Protein AF-A0A353JAB8-F1 (afdb_monomer_lite)

Secondary structure (DSSP, 8-state):
-EEEE-TT--HHHHHHHHHHSHHHHHHHHHHHTTSS-S-HHHHIIIIIIHHHTTSSEEEETTEEEEE--

Structure (mmCIF, N/CA/C/O backbone):
data_AF-A0A353JAB8-F1
#
_entry.id   AF-A0A353JAB8-F1
#
loop_
_atom_site.group_PDB
_atom_site.id
_atom_site.type_symbol
_atom_site.label_atom_id
_atom_site.label_alt_id
_atom_site.label_comp_id
_atom_site.label_a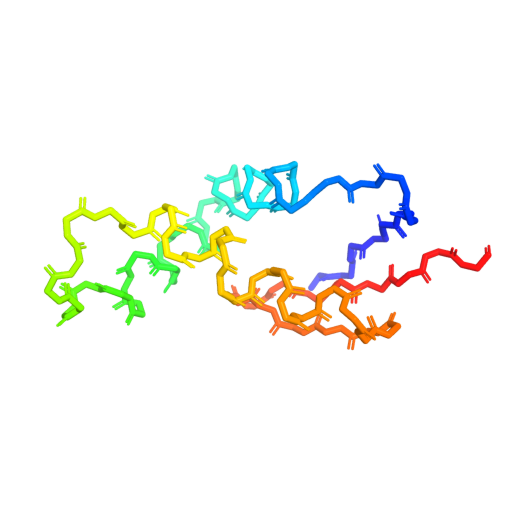sym_id
_atom_site.label_entity_id
_atom_site.label_seq_id
_atom_site.pdbx_PDB_ins_code
_atom_site.Cartn_x
_atom_site.Cartn_y
_atom_site.Cartn_z
_atom_site.occupancy
_atom_site.B_iso_or_equiv
_atom_site.auth_seq_id
_atom_site.auth_comp_id
_atom_site.auth_asym_id
_atom_site.auth_atom_id
_atom_site.pdbx_PDB_model_num
ATOM 1 N N . MET A 1 1 ? 6.440 -10.196 0.189 1.00 75.12 1 MET A N 1
ATOM 2 C CA . MET A 1 1 ? 5.797 -10.450 -1.121 1.00 75.12 1 MET A CA 1
ATOM 3 C C . MET A 1 1 ? 6.161 -9.288 -2.031 1.00 75.12 1 MET A C 1
ATOM 5 O O . MET A 1 1 ? 6.000 -8.158 -1.584 1.00 75.12 1 MET A O 1
ATOM 9 N N . ASN A 1 2 ? 6.697 -9.555 -3.226 1.00 79.38 2 ASN A N 1
ATOM 10 C CA . ASN A 1 2 ? 7.014 -8.511 -4.207 1.00 79.38 2 ASN A CA 1
ATOM 11 C C . ASN A 1 2 ? 5.796 -8.278 -5.101 1.00 79.38 2 ASN A C 1
ATOM 13 O O . ASN A 1 2 ? 5.247 -9.236 -5.644 1.00 79.38 2 ASN A O 1
ATOM 17 N N . ILE A 1 3 ? 5.382 -7.024 -5.228 1.00 81.12 3 ILE A N 1
ATOM 18 C CA . ILE A 1 3 ? 4.263 -6.584 -6.057 1.00 81.12 3 ILE A CA 1
ATOM 19 C C . ILE A 1 3 ? 4.847 -5.664 -7.114 1.00 81.12 3 ILE A C 1
ATOM 21 O O . ILE A 1 3 ? 5.509 -4.679 -6.789 1.00 81.12 3 ILE A O 1
ATOM 25 N N . TYR A 1 4 ? 4.608 -5.996 -8.372 1.00 80.44 4 TYR A N 1
ATOM 26 C CA . TYR A 1 4 ? 5.055 -5.180 -9.486 1.00 80.44 4 TYR A CA 1
ATOM 27 C C . TYR A 1 4 ? 3.940 -4.213 -9.865 1.00 80.44 4 TYR A C 1
ATOM 29 O O . TYR A 1 4 ? 2.794 -4.632 -10.027 1.00 80.44 4 TYR A O 1
ATOM 37 N N . PHE A 1 5 ? 4.267 -2.930 -9.970 1.00 75.00 5 PHE A N 1
ATOM 38 C CA . PHE A 1 5 ? 3.344 -1.894 -10.421 1.00 75.00 5 PHE A CA 1
ATOM 39 C C . PHE A 1 5 ? 3.951 -1.142 -11.604 1.00 75.00 5 PHE A C 1
ATOM 41 O O . PHE A 1 5 ? 5.163 -1.141 -11.803 1.00 75.00 5 PHE A O 1
ATOM 48 N N . THR A 1 6 ? 3.098 -0.520 -12.405 1.00 74.12 6 THR A N 1
ATOM 49 C CA . THR A 1 6 ? 3.500 0.324 -13.534 1.00 74.12 6 THR A CA 1
ATOM 50 C C . THR A 1 6 ? 3.271 1.790 -13.185 1.00 74.12 6 THR A C 1
ATOM 52 O O . THR A 1 6 ? 2.444 2.106 -12.329 1.00 74.12 6 THR A O 1
ATOM 55 N N . ASN A 1 7 ? 3.914 2.705 -13.910 1.00 68.38 7 ASN A N 1
ATOM 56 C CA . ASN A 1 7 ? 3.698 4.152 -13.748 1.00 68.38 7 ASN A CA 1
ATOM 57 C C . ASN A 1 7 ? 2.271 4.615 -14.089 1.00 68.38 7 ASN A C 1
ATOM 59 O O . ASN A 1 7 ? 1.940 5.781 -13.892 1.00 68.38 7 ASN A O 1
ATOM 63 N N . GLN A 1 8 ? 1.428 3.715 -14.603 1.00 73.00 8 GLN A N 1
ATOM 64 C CA . GLN A 1 8 ? 0.010 3.967 -14.840 1.00 73.00 8 GLN A CA 1
ATOM 65 C C . GLN A 1 8 ? -0.859 3.701 -13.605 1.00 73.00 8 GLN A C 1
ATOM 67 O O . GLN A 1 8 ? -1.985 4.187 -13.557 1.00 73.00 8 GLN A O 1
ATOM 72 N N . ASN A 1 9 ? -0.363 2.961 -12.606 1.00 81.56 9 ASN A N 1
ATOM 73 C CA . ASN A 1 9 ? -1.130 2.698 -11.395 1.00 81.56 9 ASN A CA 1
ATOM 74 C C . ASN A 1 9 ? -1.279 3.976 -10.567 1.00 81.56 9 ASN A C 1
ATOM 76 O O . ASN A 1 9 ? -0.308 4.658 -10.243 1.00 81.56 9 ASN A O 1
ATOM 80 N N . THR A 1 10 ? -2.511 4.287 -10.189 1.00 86.12 10 THR A N 1
ATOM 81 C CA . THR A 1 10 ? -2.827 5.422 -9.328 1.00 86.12 10 THR A CA 1
ATOM 82 C C . THR A 1 10 ? -2.539 5.099 -7.862 1.00 86.12 10 THR A C 1
ATOM 84 O O . THR A 1 10 ? -2.558 3.947 -7.422 1.00 86.12 10 THR A O 1
ATOM 87 N N . THR A 1 11 ? -2.341 6.142 -7.054 1.00 85.50 11 THR A N 1
ATOM 88 C CA . THR A 1 11 ? -2.210 5.992 -5.595 1.00 85.50 11 THR A CA 1
ATOM 89 C C . THR A 1 11 ? -3.439 5.330 -4.975 1.00 85.50 11 THR A C 1
ATOM 91 O O . THR A 1 11 ? -3.322 4.625 -3.974 1.00 85.50 11 THR A O 1
ATOM 94 N N . GLU A 1 12 ? -4.617 5.525 -5.570 1.00 86.94 12 GLU A N 1
ATOM 95 C CA . GLU A 1 12 ? -5.865 4.897 -5.148 1.00 86.94 12 GLU A CA 1
ATOM 96 C C . GLU A 1 12 ? -5.860 3.388 -5.374 1.00 86.94 12 GLU A C 1
ATOM 98 O O . GLU A 1 12 ? -6.184 2.653 -4.446 1.00 86.94 12 GLU A O 1
ATOM 103 N N . GLU A 1 13 ? -5.419 2.920 -6.541 1.00 88.00 13 GLU A N 1
ATOM 104 C CA . GLU A 1 13 ? -5.323 1.490 -6.851 1.00 88.00 13 GLU A CA 1
ATOM 105 C C . GLU A 1 13 ? -4.320 0.774 -5.945 1.00 88.00 13 GLU A C 1
ATOM 107 O O . GLU A 1 13 ? -4.625 -0.284 -5.395 1.00 88.00 13 GLU A O 1
ATOM 112 N N . ILE A 1 14 ? -3.150 1.377 -5.713 1.00 87.81 14 ILE A N 1
ATOM 113 C CA . ILE A 1 14 ? -2.149 0.814 -4.796 1.00 87.81 14 ILE A CA 1
ATOM 114 C C . ILE A 1 14 ? -2.687 0.779 -3.359 1.00 87.81 14 ILE A C 1
ATOM 116 O O . ILE A 1 14 ? -2.515 -0.215 -2.652 1.00 87.81 14 ILE A O 1
ATOM 120 N N . THR A 1 15 ? -3.398 1.824 -2.927 1.00 88.62 15 THR A N 1
ATOM 121 C CA . THR A 1 15 ? -4.028 1.842 -1.597 1.00 88.62 15 THR A CA 1
ATOM 122 C C . THR A 1 15 ? -5.131 0.788 -1.496 1.00 88.62 15 THR A C 1
ATOM 124 O O . THR A 1 15 ? -5.178 0.045 -0.519 1.00 88.62 15 THR A O 1
ATOM 127 N N . ALA A 1 16 ? -5.995 0.667 -2.502 1.00 88.75 16 ALA A N 1
ATOM 128 C CA . ALA A 1 16 ? -7.041 -0.350 -2.541 1.00 88.75 16 ALA A CA 1
ATOM 129 C C . ALA A 1 16 ? -6.448 -1.766 -2.482 1.00 88.75 16 ALA A C 1
ATOM 131 O O . ALA A 1 16 ? -6.962 -2.611 -1.752 1.00 88.75 16 ALA A O 1
ATOM 132 N N . TYR A 1 17 ? -5.323 -2.002 -3.162 1.00 89.44 17 TYR A N 1
ATOM 133 C CA . TYR A 1 17 ? -4.593 -3.266 -3.094 1.00 89.44 17 TYR A CA 1
ATOM 134 C C . TYR A 1 17 ? -4.035 -3.553 -1.690 1.00 89.44 17 TYR A C 1
ATOM 136 O O . TYR A 1 17 ? -4.184 -4.655 -1.170 1.00 89.44 17 TYR A O 1
ATOM 144 N N . ILE A 1 18 ? -3.432 -2.562 -1.024 1.00 88.81 18 ILE A N 1
ATOM 145 C CA . ILE A 1 18 ? -2.975 -2.711 0.370 1.00 88.81 18 ILE A CA 1
ATOM 146 C C . ILE A 1 18 ? -4.140 -3.143 1.274 1.00 88.81 18 ILE A C 1
ATOM 148 O O . ILE A 1 18 ? -3.985 -4.034 2.107 1.00 88.81 18 ILE A O 1
ATOM 152 N N . PHE A 1 19 ? -5.312 -2.530 1.096 1.00 88.12 19 PHE A N 1
ATOM 153 C CA . PHE A 1 19 ? -6.500 -2.816 1.901 1.00 88.12 19 PHE A CA 1
ATOM 154 C C . PHE A 1 19 ? -7.245 -4.097 1.491 1.00 88.12 19 PHE A C 1
ATOM 156 O O . PHE A 1 19 ? -8.062 -4.584 2.277 1.00 88.12 19 PHE A O 1
ATOM 163 N N . SER A 1 20 ? -6.967 -4.667 0.313 1.00 89.94 20 SER A N 1
ATOM 164 C CA . SER A 1 20 ? -7.526 -5.956 -0.112 1.00 89.94 20 SER A CA 1
ATOM 165 C C . SER A 1 20 ? -6.784 -7.150 0.502 1.00 89.94 20 SER A C 1
ATOM 167 O O . SER A 1 20 ? -7.375 -8.216 0.666 1.00 89.94 20 SER A O 1
ATOM 169 N N . ILE A 1 21 ? -5.523 -6.969 0.914 1.00 91.62 21 ILE A N 1
ATOM 170 C CA . ILE A 1 21 ? -4.726 -7.979 1.618 1.00 91.62 21 ILE A CA 1
ATOM 171 C C . ILE A 1 21 ? -5.015 -7.891 3.132 1.00 91.62 21 ILE A C 1
ATOM 173 O O . ILE A 1 21 ? -4.648 -6.893 3.757 1.00 91.62 21 ILE A O 1
ATOM 177 N N . PRO A 1 22 ? -5.601 -8.920 3.781 1.00 90.62 22 PRO A N 1
ATOM 178 C CA . PRO A 1 22 ? -6.018 -8.838 5.186 1.00 90.62 22 PRO A CA 1
ATOM 179 C C . PRO A 1 22 ? -4.895 -8.468 6.161 1.00 90.62 22 PRO A C 1
ATOM 181 O O . PRO A 1 22 ? -5.082 -7.597 7.005 1.00 90.62 22 PRO A O 1
ATOM 184 N N . SER A 1 23 ? -3.711 -9.063 6.002 1.00 90.94 23 SER A N 1
ATOM 185 C CA . SER A 1 23 ? -2.557 -8.815 6.874 1.00 90.94 23 SER A CA 1
ATOM 186 C C . SER A 1 23 ? -1.965 -7.413 6.705 1.00 90.94 23 SER A C 1
ATOM 188 O O . SER A 1 23 ? -1.547 -6.792 7.68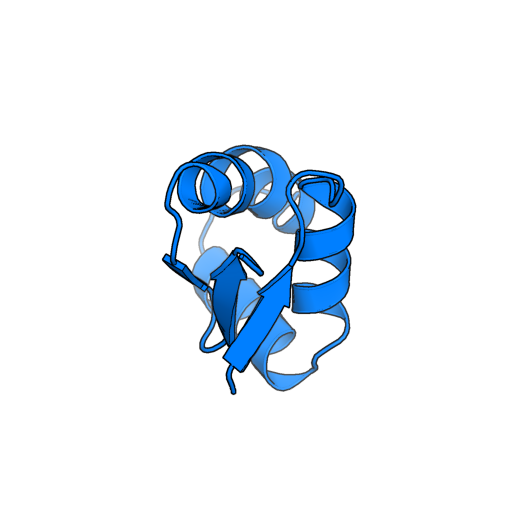2 1.00 90.94 23 SER A O 1
ATOM 190 N N . ALA A 1 24 ? -1.943 -6.885 5.479 1.00 89.25 24 ALA A N 1
ATOM 191 C CA . ALA A 1 24 ? -1.490 -5.524 5.212 1.00 89.25 24 ALA A CA 1
ATOM 192 C C . ALA A 1 24 ? -2.526 -4.498 5.689 1.00 89.25 24 ALA A C 1
ATOM 194 O O . ALA A 1 24 ? -2.152 -3.485 6.273 1.00 89.25 24 ALA A O 1
ATOM 195 N N . ARG A 1 25 ? -3.823 -4.792 5.529 1.00 89.50 25 ARG A N 1
ATOM 196 C CA . ARG A 1 25 ? -4.928 -3.996 6.074 1.00 89.50 25 ARG A CA 1
ATOM 197 C C . ARG A 1 25 ? -4.863 -3.901 7.595 1.00 89.50 25 ARG A C 1
ATOM 199 O O . ARG A 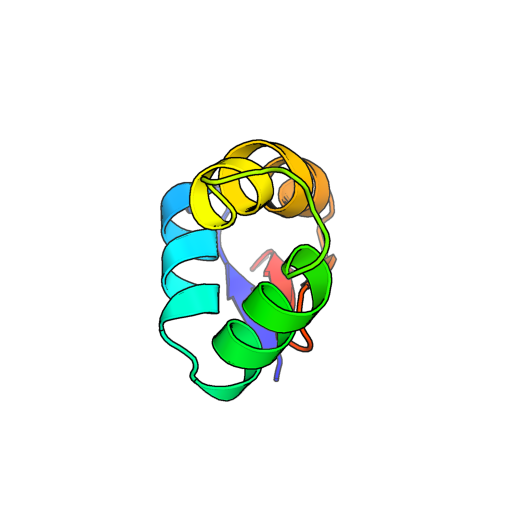1 25 ? -4.987 -2.805 8.125 1.00 89.50 25 ARG A O 1
ATOM 206 N N . GLU A 1 26 ? -4.671 -5.015 8.297 1.00 89.50 26 GLU A N 1
ATOM 207 C CA . GLU A 1 26 ? -4.540 -5.018 9.760 1.00 89.50 26 GLU A CA 1
ATOM 208 C C . GLU A 1 26 ? -3.340 -4.189 10.209 1.00 89.50 26 GLU A C 1
ATOM 210 O O . GLU A 1 26 ? -3.501 -3.309 11.050 1.00 89.50 26 GLU A O 1
ATOM 215 N N . LYS A 1 27 ? -2.177 -4.366 9.568 1.00 88.69 27 LYS A N 1
ATOM 216 C CA . LYS A 1 27 ? -0.988 -3.542 9.831 1.00 88.69 27 LYS A CA 1
ATOM 217 C C . LYS A 1 27 ? -1.217 -2.063 9.545 1.00 88.69 27 LYS A C 1
ATOM 219 O O . LYS A 1 27 ? -0.779 -1.223 10.324 1.00 88.69 27 LYS A O 1
ATOM 224 N N . ALA A 1 28 ? -1.889 -1.727 8.446 1.00 86.44 28 ALA A N 1
ATOM 225 C CA . ALA A 1 28 ? -2.233 -0.352 8.105 1.00 86.44 28 ALA A CA 1
ATOM 226 C C . ALA A 1 28 ? -3.166 0.251 9.164 1.00 86.44 28 ALA A C 1
ATOM 228 O O . ALA A 1 28 ? -2.889 1.320 9.701 1.00 86.44 28 ALA A O 1
ATOM 229 N N . ILE A 1 29 ? -4.231 -0.461 9.533 1.00 85.50 29 ILE A N 1
ATOM 230 C CA . ILE A 1 29 ? -5.153 -0.021 10.580 1.00 85.50 29 ILE A CA 1
ATOM 231 C C . ILE A 1 29 ? -4.417 0.136 11.908 1.00 85.50 29 ILE A C 1
ATOM 233 O O . ILE A 1 29 ? -4.612 1.156 12.548 1.00 85.50 29 ILE A O 1
ATOM 237 N N . GLU A 1 30 ? -3.560 -0.803 12.306 1.00 86.31 30 GLU A N 1
ATOM 238 C CA . GLU A 1 30 ? -2.782 -0.743 13.549 1.00 86.31 30 GLU A CA 1
ATOM 239 C C . GLU A 1 30 ? -1.820 0.450 13.567 1.00 86.31 30 GLU A C 1
ATOM 241 O O . GLU A 1 30 ? -1.828 1.229 14.521 1.00 86.31 30 GLU A O 1
ATOM 246 N N . THR A 1 31 ? -1.070 0.650 12.478 1.00 83.38 31 THR A N 1
ATOM 247 C CA . THR A 1 31 ? -0.117 1.763 12.321 1.00 83.38 31 THR A CA 1
ATOM 248 C C . THR A 1 31 ? -0.810 3.114 12.502 1.00 83.38 31 THR A C 1
ATOM 250 O O . THR A 1 31 ? -0.261 4.023 13.121 1.00 83.38 31 THR A O 1
ATOM 253 N N . PHE A 1 32 ? -2.049 3.242 12.016 1.00 79.19 32 PHE A N 1
ATOM 254 C CA . PHE A 1 32 ? -2.817 4.487 12.075 1.00 79.19 32 PHE A CA 1
ATOM 255 C C . PHE A 1 32 ? -3.945 4.484 13.111 1.00 79.19 32 PHE A C 1
ATOM 257 O O . PHE A 1 32 ? -4.683 5.468 13.190 1.00 79.19 32 PHE A O 1
ATOM 264 N N . LYS A 1 33 ? -4.057 3.446 13.949 1.00 72.25 33 LYS A N 1
ATOM 265 C CA . LYS A 1 33 ? -5.107 3.291 14.975 1.00 72.25 33 LYS A CA 1
ATOM 266 C C . LYS A 1 33 ? -5.080 4.427 15.995 1.00 72.25 33 LYS A C 1
ATOM 268 O O . LYS A 1 33 ? -6.124 4.826 16.499 1.00 72.25 33 LYS A O 1
ATOM 273 N N . ASN A 1 34 ? -3.883 4.953 16.256 1.00 66.75 34 ASN A N 1
ATOM 274 C CA . ASN A 1 34 ? -3.638 6.077 17.160 1.00 66.75 34 ASN A CA 1
ATOM 275 C C . ASN A 1 34 ? -3.532 7.422 16.434 1.00 66.75 34 ASN A C 1
ATOM 277 O O . ASN A 1 34 ? -3.352 8.454 17.078 1.00 66.75 34 ASN A O 1
ATOM 281 N N . SER A 1 35 ? -3.628 7.438 15.102 1.00 62.91 35 SER A N 1
ATOM 282 C CA . SER A 1 35 ? -3.739 8.701 14.388 1.00 62.91 35 SER A CA 1
ATOM 283 C C . SER A 1 35 ? -5.137 9.259 14.645 1.00 62.91 35 SER A C 1
ATOM 285 O O . SER A 1 35 ? -6.140 8.576 14.452 1.00 62.91 35 SER A O 1
ATOM 287 N N . SER A 1 36 ? -5.240 10.525 15.037 1.00 59.25 36 SER A N 1
ATOM 288 C CA . SER A 1 36 ? -6.518 11.241 15.193 1.00 59.25 36 SER A CA 1
ATOM 289 C C . SER A 1 36 ? -7.286 11.396 13.864 1.00 59.25 36 SER A C 1
ATOM 291 O O . SER A 1 36 ? -8.328 12.052 13.801 1.00 59.25 36 SER A O 1
ATOM 293 N N . SER A 1 37 ? -6.779 10.799 12.781 1.00 58.91 37 SER A N 1
ATOM 294 C CA . SER A 1 37 ? -7.392 10.775 11.467 1.00 58.91 37 SER A CA 1
ATOM 295 C C . SER A 1 37 ? -8.529 9.757 11.444 1.00 58.91 37 SER A C 1
ATOM 297 O O . SER A 1 37 ? -8.325 8.559 11.263 1.00 58.91 37 SER A O 1
ATOM 299 N N . LYS A 1 38 ? -9.770 10.254 11.493 1.00 59.25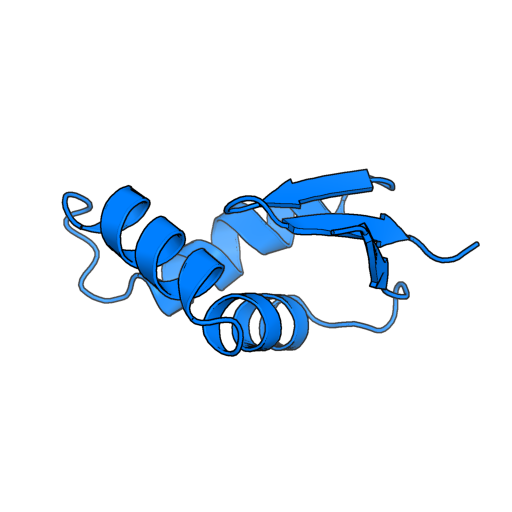 38 LYS A N 1
ATOM 300 C CA . LYS A 1 38 ? -10.980 9.472 11.166 1.00 59.25 38 LYS A CA 1
ATOM 301 C C . LYS A 1 38 ? -10.959 8.883 9.740 1.00 59.25 38 LYS A C 1
ATOM 303 O O . LYS A 1 38 ? -11.883 8.171 9.364 1.00 59.25 38 LYS A O 1
ATOM 308 N N . LYS A 1 39 ? -9.931 9.180 8.933 1.00 72.62 39 LYS A N 1
ATOM 309 C CA . LYS A 1 39 ? -9.798 8.780 7.531 1.00 72.62 39 LYS A CA 1
ATOM 310 C C . LYS A 1 39 ? -8.432 8.145 7.242 1.00 72.62 39 LYS A C 1
ATOM 312 O O . LYS A 1 39 ? -7.681 8.632 6.398 1.00 72.62 39 LYS A O 1
ATOM 317 N N . CYS A 1 40 ? -8.130 7.042 7.926 1.00 77.62 40 CYS A N 1
ATOM 318 C CA . CYS A 1 40 ? -6.923 6.230 7.717 1.00 77.62 40 CYS A CA 1
ATOM 319 C C . CYS A 1 40 ? -6.641 5.957 6.222 1.00 77.62 40 CYS A C 1
ATOM 321 O O . CYS A 1 40 ? -5.543 6.230 5.742 1.00 77.62 40 CYS A O 1
ATOM 323 N N . PHE A 1 41 ? -7.661 5.553 5.454 1.00 78.88 41 PHE A N 1
ATOM 324 C CA . PHE A 1 41 ? -7.529 5.321 4.010 1.00 78.88 41 PHE A CA 1
ATOM 325 C C . PHE A 1 41 ? -7.111 6.580 3.230 1.00 78.88 41 PHE A C 1
ATOM 327 O O . PHE A 1 41 ? -6.171 6.529 2.439 1.00 78.88 41 PHE A O 1
ATOM 334 N N . GLU A 1 42 ? -7.765 7.730 3.457 1.00 81.12 42 GLU A N 1
ATOM 335 C CA . GLU A 1 42 ? -7.396 8.969 2.754 1.00 81.12 42 GLU A CA 1
ATOM 336 C C . GLU A 1 42 ? -5.984 9.436 3.117 1.00 81.12 42 GLU A C 1
ATOM 338 O O . GLU A 1 42 ? -5.280 9.946 2.245 1.00 81.12 42 GLU A O 1
ATOM 343 N N . TYR A 1 43 ? -5.569 9.252 4.373 1.00 83.62 43 TYR A N 1
ATOM 344 C CA . TYR A 1 43 ? -4.230 9.617 4.825 1.00 83.62 43 TYR A CA 1
ATOM 345 C C . TYR A 1 43 ? -3.157 8.772 4.128 1.00 83.62 43 TYR A C 1
ATOM 347 O O . TYR A 1 43 ? -2.246 9.324 3.511 1.00 83.62 43 TYR A O 1
ATOM 355 N N . ILE A 1 44 ? -3.312 7.445 4.145 1.00 84.75 44 ILE A N 1
ATOM 356 C CA . ILE A 1 44 ? -2.386 6.514 3.486 1.00 84.75 44 ILE A CA 1
ATOM 357 C C . ILE A 1 44 ? -2.313 6.798 1.983 1.00 84.75 44 ILE A C 1
ATOM 359 O O . ILE A 1 44 ? -1.218 6.899 1.434 1.00 84.75 44 ILE A O 1
ATOM 363 N N . ARG A 1 45 ? -3.465 6.999 1.328 1.00 84.12 45 ARG A N 1
ATOM 364 C CA . ARG A 1 45 ? -3.534 7.298 -0.109 1.00 84.12 45 ARG A CA 1
ATOM 365 C C . ARG A 1 45 ? -2.777 8.576 -0.468 1.00 84.12 45 ARG A C 1
ATOM 367 O O . ARG A 1 45 ? -1.968 8.583 -1.393 1.00 84.12 45 ARG A O 1
ATOM 374 N N . ARG A 1 46 ? -3.060 9.677 0.239 1.00 81.38 46 ARG A N 1
ATOM 375 C CA . ARG A 1 46 ? -2.540 11.009 -0.115 1.00 81.38 4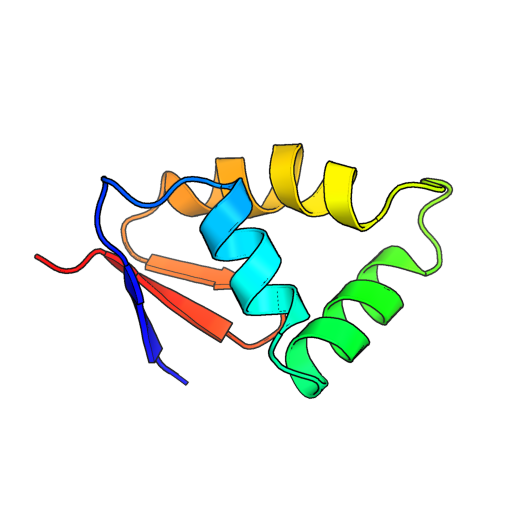6 ARG A CA 1
ATOM 376 C C . ARG A 1 46 ? -1.089 11.223 0.298 1.00 81.38 46 ARG A C 1
ATOM 378 O O . ARG A 1 46 ? -0.393 11.968 -0.387 1.00 81.38 46 ARG A O 1
ATOM 385 N N . HIS A 1 47 ? -0.646 10.607 1.391 1.00 83.62 47 HIS A N 1
ATOM 386 C CA . HIS A 1 47 ? 0.668 10.876 1.970 1.00 83.62 47 HIS A CA 1
ATOM 387 C C . HIS A 1 47 ? 1.628 9.709 1.776 1.00 83.62 47 HIS A C 1
ATOM 389 O O . HIS A 1 47 ? 2.628 9.870 1.082 1.00 83.62 47 HIS A O 1
ATOM 395 N N . GLU A 1 48 ? 1.312 8.543 2.333 1.00 84.19 48 GLU A N 1
ATOM 396 C CA . GLU A 1 48 ? 2.243 7.412 2.365 1.00 84.19 48 GLU A CA 1
ATOM 397 C C . GLU A 1 48 ? 2.475 6.841 0.964 1.00 84.19 48 GLU A C 1
ATOM 399 O O . GLU A 1 48 ? 3.598 6.851 0.465 1.00 84.19 48 GLU A O 1
ATOM 404 N N . VAL A 1 49 ? 1.403 6.422 0.287 1.00 84.50 49 VAL A N 1
ATOM 405 C CA . VAL A 1 49 ? 1.477 5.784 -1.036 1.00 84.50 49 VAL A CA 1
ATOM 406 C C . VAL A 1 49 ? 1.971 6.772 -2.088 1.00 84.50 49 VAL A C 1
ATOM 408 O O . VAL A 1 49 ? 2.919 6.478 -2.807 1.00 84.50 49 VAL A O 1
ATOM 411 N N . SER A 1 50 ? 1.399 7.978 -2.128 1.00 85.00 50 SER A N 1
ATOM 412 C CA . SER A 1 50 ? 1.822 9.045 -3.050 1.00 85.00 50 SER A CA 1
ATOM 413 C C . SER A 1 50 ? 3.309 9.390 -2.935 1.00 85.00 50 SER A C 1
ATOM 415 O O . SER A 1 50 ? 3.992 9.594 -3.939 1.00 85.00 50 SER A O 1
ATOM 417 N N . ARG A 1 51 ? 3.845 9.444 -1.709 1.00 85.19 51 ARG A N 1
ATOM 418 C CA . ARG A 1 51 ? 5.267 9.720 -1.490 1.00 85.19 51 ARG A CA 1
ATOM 419 C C . ARG A 1 51 ? 6.135 8.521 -1.854 1.00 85.19 51 ARG A C 1
ATOM 421 O O . ARG 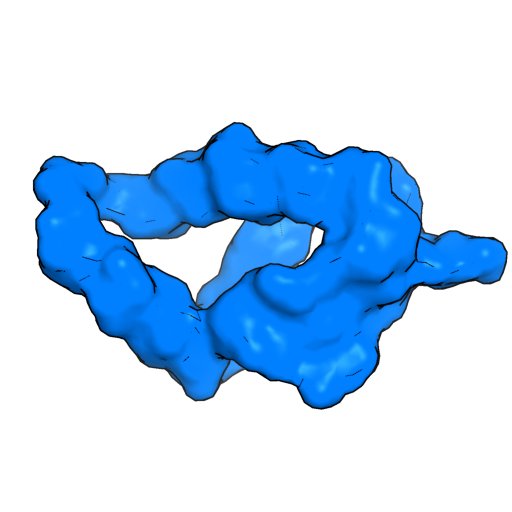A 1 51 ? 7.188 8.718 -2.455 1.00 85.19 51 ARG A O 1
ATOM 428 N N . ALA A 1 52 ? 5.707 7.315 -1.495 1.00 85.00 52 ALA A N 1
ATOM 429 C CA . ALA A 1 52 ? 6.463 6.093 -1.723 1.00 85.00 52 ALA A CA 1
ATOM 430 C C . ALA A 1 52 ? 6.569 5.743 -3.218 1.00 85.00 52 ALA A C 1
ATOM 432 O O . ALA A 1 52 ? 7.649 5.386 -3.675 1.00 85.00 52 ALA A O 1
ATOM 433 N N . MET A 1 53 ? 5.512 5.987 -4.002 1.00 82.19 53 MET A N 1
ATOM 434 C CA . MET A 1 53 ? 5.486 5.794 -5.462 1.00 82.19 53 MET A CA 1
ATOM 435 C C . MET A 1 53 ? 6.478 6.662 -6.251 1.00 82.19 53 MET A C 1
ATOM 437 O O . MET A 1 53 ? 6.672 6.432 -7.437 1.00 82.19 53 MET A O 1
ATOM 441 N N . LYS A 1 54 ? 7.126 7.651 -5.622 1.00 83.62 54 LYS A N 1
ATOM 442 C CA . LYS A 1 54 ? 8.232 8.401 -6.246 1.00 83.62 54 LYS A CA 1
ATOM 443 C C . LYS A 1 54 ? 9.542 7.615 -6.280 1.00 83.62 54 LYS A C 1
ATOM 445 O O . LYS A 1 54 ? 10.507 8.078 -6.882 1.00 83.62 54 LYS A O 1
ATOM 450 N N . GLN A 1 55 ? 9.607 6.493 -5.569 1.00 84.62 55 GLN A N 1
ATOM 451 C CA . GLN A 1 55 ? 10.760 5.609 -5.554 1.00 84.62 55 GLN A CA 1
ATOM 452 C C . GLN A 1 55 ? 10.506 4.417 -6.484 1.00 84.62 55 GLN A C 1
ATOM 454 O O . GLN A 1 55 ? 9.385 3.910 -6.518 1.00 84.62 55 GLN A O 1
ATOM 459 N N . PRO A 1 56 ? 11.545 3.925 -7.182 1.00 83.19 56 PRO A N 1
ATOM 460 C CA . PRO A 1 56 ? 11.430 2.746 -8.045 1.00 83.19 56 PRO A CA 1
ATOM 461 C C . PRO A 1 56 ? 11.108 1.470 -7.250 1.00 83.19 56 PRO A C 1
ATOM 463 O O . PRO A 1 56 ? 10.636 0.478 -7.798 1.00 83.19 56 PRO A O 1
ATOM 466 N N . GLU A 1 57 ? 11.368 1.481 -5.942 1.00 89.31 57 GLU A N 1
ATOM 467 C CA . GLU A 1 57 ? 11.017 0.412 -5.018 1.00 89.31 57 GLU A CA 1
ATOM 468 C C . GLU A 1 57 ? 10.700 1.001 -3.643 1.00 89.31 57 GLU A C 1
ATOM 470 O O . GLU A 1 57 ? 11.433 1.855 -3.147 1.00 89.31 57 GLU A O 1
ATOM 475 N N . PHE A 1 58 ? 9.622 0.537 -3.011 1.00 88.50 58 PHE A N 1
ATOM 476 C CA . PHE A 1 58 ? 9.245 0.950 -1.661 1.00 88.50 58 PHE A CA 1
ATOM 477 C C . PHE A 1 58 ? 8.505 -0.159 -0.916 1.00 88.50 58 PHE A C 1
ATOM 479 O O . PHE A 1 58 ? 7.902 -1.043 -1.518 1.00 88.50 58 PHE A O 1
ATOM 486 N N . THR A 1 59 ? 8.523 -0.119 0.418 1.00 89.19 59 THR A N 1
ATOM 487 C CA . THR A 1 59 ? 7.787 -1.079 1.253 1.00 89.19 59 THR A CA 1
ATOM 488 C C . THR A 1 59 ? 6.759 -0.359 2.115 1.00 89.19 59 THR A C 1
ATOM 490 O O . THR A 1 59 ? 7.107 0.558 2.853 1.00 89.19 59 THR A O 1
ATOM 493 N N . LEU A 1 60 ? 5.501 -0.796 2.052 1.00 87.88 60 LEU A N 1
ATOM 494 C CA . LEU A 1 60 ? 4.400 -0.296 2.875 1.00 87.88 60 LEU A CA 1
ATOM 495 C C . LEU A 1 60 ? 3.632 -1.467 3.487 1.00 87.88 60 LEU A C 1
ATOM 497 O O . LEU A 1 60 ? 3.242 -2.398 2.790 1.00 87.88 60 LEU A O 1
ATOM 501 N N . PHE A 1 61 ? 3.425 -1.432 4.805 1.00 89.69 61 PHE A N 1
ATOM 502 C CA . PHE A 1 61 ? 2.628 -2.422 5.553 1.00 89.69 61 PHE A CA 1
ATOM 503 C C . PHE A 1 61 ? 3.044 -3.890 5.327 1.00 89.69 61 PHE A C 1
ATOM 505 O O . PHE A 1 61 ? 2.230 -4.808 5.406 1.00 89.69 61 PHE A O 1
ATOM 512 N N . GLY A 1 62 ? 4.336 -4.129 5.068 1.00 84.94 62 GLY A N 1
ATOM 513 C CA . GLY A 1 62 ? 4.888 -5.462 4.784 1.00 84.94 62 GLY A CA 1
ATOM 514 C C . GLY A 1 62 ? 4.737 -5.926 3.330 1.00 84.94 62 GLY A C 1
ATOM 515 O O . GLY A 1 62 ? 5.043 -7.080 3.023 1.00 84.94 62 GLY A O 1
ATOM 516 N N . LEU A 1 63 ? 4.284 -5.041 2.445 1.00 88.50 63 LEU A N 1
ATOM 517 C CA . LEU A 1 63 ? 4.222 -5.240 1.005 1.00 88.50 63 LEU A CA 1
ATOM 518 C C . LEU A 1 63 ? 5.339 -4.439 0.337 1.00 88.50 63 LEU A C 1
ATOM 520 O O . LEU A 1 63 ? 5.462 -3.241 0.582 1.00 88.50 63 LEU A O 1
ATOM 524 N N . THR A 1 64 ? 6.146 -5.095 -0.493 1.00 90.31 64 THR A N 1
ATOM 525 C CA . THR A 1 64 ? 7.220 -4.439 -1.248 1.00 90.31 64 THR A CA 1
ATOM 526 C C . THR A 1 64 ? 6.749 -4.228 -2.676 1.00 90.31 64 THR A C 1
ATOM 528 O O . THR A 1 64 ? 6.456 -5.191 -3.384 1.00 90.31 64 THR A O 1
ATOM 531 N N . PHE A 1 65 ? 6.670 -2.970 -3.081 1.00 88.38 65 PHE A N 1
ATOM 532 C CA . PHE A 1 65 ? 6.265 -2.521 -4.401 1.00 88.38 65 PHE A CA 1
ATOM 533 C C . PHE A 1 65 ? 7.510 -2.203 -5.219 1.00 88.38 65 PHE A C 1
ATOM 535 O O . PHE A 1 65 ? 8.384 -1.480 -4.743 1.00 88.38 65 PHE A O 1
ATOM 542 N N . LYS A 1 66 ? 7.591 -2.742 -6.435 1.00 89.00 66 LYS A N 1
ATOM 543 C CA . LYS A 1 66 ? 8.679 -2.493 -7.385 1.00 89.00 66 LYS A CA 1
ATOM 544 C C . LYS A 1 66 ? 8.095 -2.015 -8.704 1.00 89.00 66 LYS A C 1
ATOM 546 O O . LYS A 1 66 ? 7.148 -2.619 -9.207 1.00 89.00 66 LYS A O 1
ATOM 551 N N . GLU A 1 67 ? 8.663 -0.958 -9.259 1.00 82.38 67 GLU A N 1
ATOM 552 C CA . GLU A 1 67 ? 8.325 -0.500 -10.599 1.00 82.38 67 GLU A CA 1
ATOM 553 C C . GLU A 1 67 ? 8.736 -1.584 -11.608 1.00 82.38 67 GLU A C 1
ATOM 555 O O . GLU A 1 67 ? 9.878 -2.060 -11.615 1.00 82.38 67 GLU A O 1
ATOM 560 N N . ALA A 1 68 ? 7.783 -2.034 -12.421 1.00 77.75 68 ALA A N 1
ATOM 561 C CA . ALA A 1 68 ? 8.057 -2.929 -13.533 1.00 77.75 68 ALA A CA 1
ATOM 562 C C . ALA A 1 68 ? 8.809 -2.139 -14.615 1.00 77.75 68 ALA A C 1
ATOM 564 O O . ALA A 1 68 ? 8.280 -1.156 -15.133 1.00 77.75 68 ALA A O 1
ATOM 565 N N . LYS A 1 69 ? 10.047 -2.556 -14.902 1.00 63.53 69 LYS A N 1
ATOM 566 C CA . LYS A 1 69 ? 10.867 -2.010 -15.992 1.00 63.53 69 LYS A CA 1
ATOM 567 C C . LYS A 1 69 ? 10.323 -2.383 -17.363 1.00 63.53 69 LYS A C 1
ATOM 569 O O . LYS A 1 69 ? 9.843 -3.531 -17.500 1.00 63.53 69 LYS A O 1
#

pLDDT: mean 82.33, std 8.18, range [58.91, 91.62]

Foldseek 3Di:
DEDEDEPPDALLNVLVVLCVDPQSVVLLCVVCVPPPDPCSSVCCSPPVSVVQVVDQWDDHSNYIYHYDD

Radius of gyration: 11.51 Å; chains: 1; bounding box: 22×22×33 Å

Sequence (69 aa):
MNIYFTNQNTTEEITAYIFSIPSAREKAIETFKNSSSKKCFEYIRRHEVSRAMKQPEFTLFGLTFKEAK